Protein AF-A0A368K205-F1 (afdb_monomer_lite)

Radius of gyration: 28.03 Å; chains: 1; bounding box: 58×49×69 Å

Secondary structure (DSSP, 8-state):
------SSSSSHHHHHTTS-------------------S--TT----PPPHHHHHHHHHH-THHHHHHHHHHHHHHHTTS--

Sequence (82 aa):
MHMRNFVGILTLPLLVGLSACTATAWSEKFAVETVILPKECAGWQKIDLKQRTILALMRSDPRLVVDIDSHNLRGRNLGCWD

pLDDT: mean 75.12, std 18.16, range [39.5, 97.38]

Foldseek 3Di:
DDPDDDPPPVVVVVVVVPPPPPPPPPPPVPPPPPPVPPLDCVVQDQDDDDPVRCVVCCVVPNVVVVVSVVSNVVCVVSVVDD

Structure (mmCIF, N/CA/C/O backbone):
data_AF-A0A368K205-F1
#
_entry.id   AF-A0A368K205-F1
#
loop_
_atom_site.group_PDB
_atom_site.id
_atom_site.type_symbol
_atom_site.label_atom_id
_atom_site.label_alt_id
_atom_site.label_comp_id
_atom_site.label_asym_id
_atom_site.label_entity_id
_atom_site.label_seq_id
_atom_site.pdbx_PDB_ins_code
_atom_s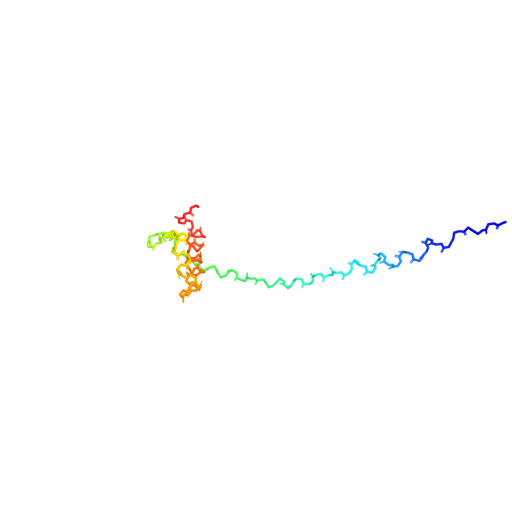ite.Cartn_x
_atom_site.Cartn_y
_atom_site.Cartn_z
_atom_site.occupancy
_atom_site.B_iso_or_equiv
_atom_site.auth_seq_id
_atom_site.auth_comp_id
_atom_site.auth_asym_id
_atom_site.auth_atom_id
_atom_site.pdbx_PDB_model_num
ATOM 1 N N . MET A 1 1 ? 41.062 -41.193 53.057 1.00 39.50 1 MET A N 1
ATOM 2 C CA . MET A 1 1 ? 41.697 -41.480 51.751 1.00 39.50 1 MET A CA 1
ATOM 3 C C . MET A 1 1 ? 40.688 -41.193 50.647 1.00 39.50 1 MET A C 1
ATOM 5 O O . MET A 1 1 ? 39.511 -41.451 50.834 1.00 39.50 1 MET A O 1
ATOM 9 N N . HIS A 1 2 ? 41.162 -40.555 49.582 1.00 47.75 2 HIS A N 1
ATOM 10 C CA . HIS A 1 2 ? 40.453 -39.896 48.480 1.00 47.75 2 HIS A CA 1
ATOM 11 C C . HIS A 1 2 ? 39.175 -40.553 47.911 1.00 47.75 2 HIS A C 1
ATOM 13 O O . HIS A 1 2 ? 39.257 -41.577 47.245 1.00 47.75 2 HIS A O 1
ATOM 19 N N . MET A 1 3 ? 38.039 -39.844 47.979 1.00 44.31 3 MET A N 1
ATOM 20 C CA . MET A 1 3 ? 37.016 -39.881 46.920 1.00 44.31 3 MET A CA 1
ATOM 21 C C . MET A 1 3 ? 37.318 -38.737 45.951 1.00 44.31 3 MET A C 1
ATOM 23 O O . MET A 1 3 ? 36.863 -37.609 46.120 1.00 44.31 3 MET A O 1
ATOM 27 N N . ARG A 1 4 ? 38.198 -39.014 44.987 1.00 58.34 4 ARG A N 1
ATOM 28 C CA . ARG A 1 4 ? 38.641 -38.067 43.964 1.00 58.34 4 ARG A CA 1
ATOM 29 C C . ARG A 1 4 ? 37.974 -38.444 42.640 1.00 58.34 4 ARG A C 1
ATOM 31 O O . ARG A 1 4 ? 38.228 -39.517 42.113 1.00 58.34 4 ARG A O 1
ATOM 38 N N . ASN A 1 5 ? 37.163 -37.517 42.135 1.00 57.81 5 ASN A N 1
ATOM 39 C CA . ASN A 1 5 ? 36.866 -37.282 40.719 1.00 57.81 5 ASN A CA 1
ATOM 40 C C . ASN A 1 5 ? 36.141 -38.396 39.937 1.00 57.81 5 ASN A C 1
ATOM 42 O O . ASN A 1 5 ? 36.753 -39.067 39.118 1.00 57.81 5 ASN A O 1
ATOM 46 N N . PHE A 1 6 ? 34.814 -38.496 40.070 1.00 52.31 6 PHE A N 1
ATOM 47 C CA . PHE A 1 6 ? 33.970 -39.197 39.078 1.00 52.31 6 PHE A CA 1
ATOM 48 C C . PHE A 1 6 ? 32.726 -38.409 38.634 1.00 52.31 6 PHE A C 1
ATOM 50 O O . PHE A 1 6 ? 31.881 -38.933 37.921 1.00 52.31 6 PHE A O 1
ATOM 57 N N . VAL A 1 7 ? 32.611 -37.128 39.003 1.00 55.56 7 VAL A N 1
ATOM 58 C CA . VAL A 1 7 ? 31.459 -36.290 38.609 1.00 55.56 7 VAL A CA 1
ATOM 59 C C . VAL A 1 7 ? 31.666 -35.622 37.238 1.00 55.56 7 VAL A C 1
ATOM 61 O O . VAL A 1 7 ? 30.704 -35.270 36.569 1.00 55.56 7 VAL A O 1
ATOM 64 N N . GLY A 1 8 ? 32.911 -35.501 36.761 1.00 53.34 8 GLY A N 1
ATOM 65 C CA . GLY A 1 8 ? 33.235 -34.781 35.518 1.00 53.34 8 GLY A CA 1
ATOM 66 C C . GLY A 1 8 ? 33.038 -35.550 34.204 1.00 53.34 8 GLY A C 1
ATOM 67 O O . GLY A 1 8 ? 33.199 -34.957 33.145 1.00 53.34 8 GLY A O 1
ATOM 68 N N . ILE A 1 9 ? 32.725 -36.852 34.238 1.00 56.81 9 ILE A N 1
ATOM 69 C CA . ILE A 1 9 ? 32.690 -37.703 33.027 1.00 56.81 9 ILE A CA 1
ATOM 70 C C . ILE A 1 9 ? 31.268 -37.836 32.448 1.00 56.81 9 ILE A C 1
ATOM 72 O O . ILE A 1 9 ? 31.103 -38.061 31.252 1.00 56.81 9 ILE A O 1
ATOM 76 N N . LEU A 1 10 ? 30.227 -37.629 33.259 1.00 55.38 10 LEU A N 1
ATOM 77 C CA . LEU A 1 10 ? 28.828 -37.801 32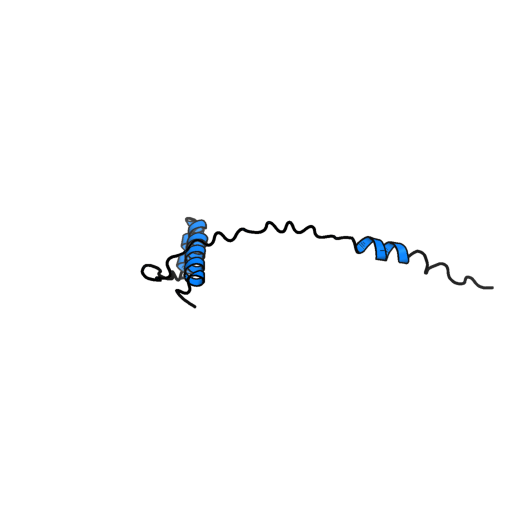.840 1.00 55.38 10 LEU A CA 1
ATOM 78 C C . LEU A 1 10 ? 28.208 -36.572 32.154 1.00 55.38 10 LEU A C 1
ATOM 80 O O . LEU A 1 10 ? 27.128 -36.680 31.584 1.00 55.38 10 LEU A O 1
ATOM 84 N N . THR A 1 11 ? 28.871 -35.414 32.169 1.00 57.34 11 THR A N 1
ATOM 85 C CA . THR A 1 11 ? 28.343 -34.171 31.574 1.00 57.34 11 THR A CA 1
ATOM 86 C C . THR A 1 11 ? 28.785 -33.943 30.128 1.00 57.34 11 THR A C 1
ATOM 88 O O . THR A 1 11 ? 28.171 -33.149 29.418 1.00 57.34 11 THR A O 1
ATOM 91 N N . LEU A 1 12 ? 29.807 -34.661 29.654 1.00 57.00 12 LEU A N 1
ATOM 92 C CA . LEU A 1 12 ? 30.338 -34.508 28.298 1.00 57.00 12 LEU A CA 1
ATOM 93 C C . LEU A 1 12 ? 29.418 -35.047 27.175 1.00 57.00 12 LEU A C 1
ATOM 95 O O . LEU A 1 12 ? 29.335 -34.386 26.142 1.00 57.00 12 LEU A O 1
ATOM 99 N N . PRO A 1 13 ? 28.669 -36.164 27.326 1.00 57.00 13 PRO A N 1
ATOM 100 C CA . PRO A 1 13 ? 27.811 -36.665 26.247 1.00 57.00 13 PRO A CA 1
ATOM 101 C C . PRO A 1 13 ? 26.559 -35.801 26.038 1.00 57.00 13 PRO A C 1
ATOM 103 O O . PRO A 1 13 ? 26.031 -35.736 24.931 1.00 57.00 13 PRO A O 1
ATOM 106 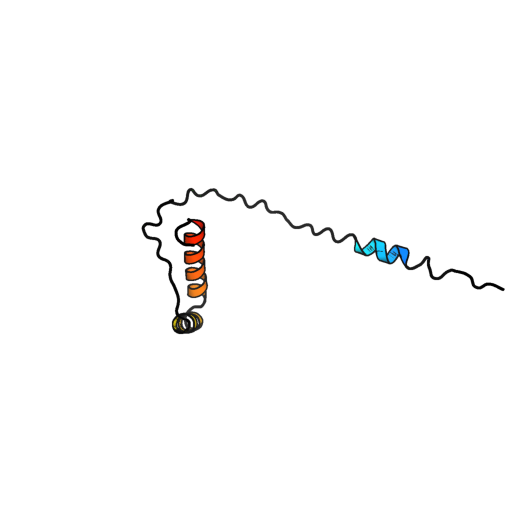N N . LEU A 1 14 ? 26.096 -35.111 27.089 1.00 57.16 14 LEU A N 1
ATOM 107 C CA . LEU A 1 14 ? 24.905 -34.258 27.028 1.00 57.16 14 LEU A CA 1
ATOM 108 C C . LEU A 1 14 ? 25.138 -32.971 26.224 1.00 57.16 14 LEU A C 1
ATOM 110 O O . LEU A 1 14 ? 24.209 -32.469 25.598 1.00 57.16 14 LEU A O 1
ATOM 114 N N . LEU A 1 15 ? 26.370 -32.455 26.202 1.00 57.91 15 LEU A N 1
ATOM 115 C CA . LEU A 1 15 ? 26.709 -31.240 25.453 1.00 57.91 15 LEU A CA 1
ATOM 116 C C . LEU A 1 15 ? 26.880 -31.497 23.948 1.00 57.91 15 LEU A C 1
ATOM 118 O O . LEU A 1 15 ? 26.632 -30.600 23.148 1.00 57.91 15 LEU A O 1
ATOM 122 N N . VAL A 1 16 ? 27.252 -32.717 23.545 1.00 59.34 16 VAL A N 1
ATOM 123 C CA . VAL A 1 16 ? 27.450 -33.065 22.125 1.00 59.34 16 VAL A CA 1
ATOM 124 C C . VAL A 1 16 ? 26.124 -33.405 21.428 1.00 59.34 16 VAL A C 1
ATOM 126 O O . VAL A 1 16 ? 26.002 -33.210 20.224 1.00 59.34 16 VAL A O 1
ATOM 129 N N . GLY A 1 17 ? 25.096 -33.840 22.165 1.00 57.53 17 GLY A N 1
ATOM 130 C CA . GLY A 1 17 ? 23.787 -34.192 21.594 1.00 57.53 17 GLY A CA 1
ATOM 131 C C . GLY A 1 17 ? 22.922 -33.008 21.135 1.00 57.53 17 GLY A C 1
ATOM 132 O O . GLY A 1 17 ? 21.979 -33.208 20.375 1.00 57.53 17 GLY A O 1
ATOM 133 N N . LEU A 1 18 ? 23.230 -31.778 21.562 1.00 57.19 18 LEU A N 1
ATOM 134 C CA . LEU A 1 18 ? 22.438 -30.581 21.232 1.00 57.19 18 LEU A CA 1
ATOM 135 C C . LEU A 1 18 ? 22.928 -29.835 19.977 1.00 57.19 18 LEU A C 1
ATOM 137 O O . LEU A 1 18 ? 22.284 -28.880 19.549 1.00 57.19 18 LEU A O 1
ATOM 141 N N . SER A 1 19 ? 24.038 -30.253 19.358 1.00 58.41 19 SER A N 1
ATOM 142 C CA . SER A 1 19 ? 24.607 -29.580 18.176 1.00 58.41 19 SER A CA 1
ATOM 143 C C . SER A 1 19 ? 24.035 -30.063 16.836 1.00 58.41 19 SER A C 1
ATOM 145 O O . SER A 1 19 ? 24.422 -29.553 15.787 1.00 58.41 19 SER A O 1
ATOM 147 N N . ALA A 1 20 ? 23.088 -31.008 16.846 1.00 57.19 20 ALA A N 1
ATOM 148 C CA . ALA A 1 20 ? 22.528 -31.611 15.636 1.00 57.19 20 ALA A CA 1
ATOM 149 C C . ALA A 1 20 ? 21.157 -31.044 15.210 1.00 57.19 20 ALA A C 1
ATOM 151 O O . ALA A 1 20 ? 20.428 -31.695 14.460 1.00 57.19 20 ALA A O 1
ATOM 152 N N . CYS A 1 21 ? 20.808 -29.816 15.613 1.00 62.09 21 CYS A N 1
ATOM 153 C CA . CYS A 1 21 ? 19.743 -29.050 14.955 1.00 62.09 21 CYS A CA 1
ATOM 154 C C . CYS A 1 21 ? 20.234 -28.583 13.579 1.00 62.09 21 CYS A C 1
ATOM 156 O O . CYS A 1 21 ? 20.537 -27.411 13.362 1.00 62.09 21 CYS A O 1
ATOM 158 N N . THR A 1 22 ? 20.332 -29.512 12.631 1.00 63.12 22 THR A N 1
ATOM 159 C CA . THR A 1 22 ? 20.424 -29.151 11.219 1.00 63.12 22 THR A CA 1
ATOM 160 C C . THR A 1 22 ? 19.043 -28.650 10.813 1.00 63.12 22 THR A C 1
ATOM 162 O O . THR A 1 22 ? 18.139 -29.418 10.493 1.00 63.12 22 THR A O 1
ATOM 165 N N . ALA A 1 23 ? 18.843 -27.334 10.909 1.00 58.78 23 ALA A N 1
ATOM 166 C CA . ALA A 1 23 ? 17.722 -26.677 10.266 1.00 58.78 23 ALA A CA 1
ATOM 167 C C . ALA A 1 23 ? 17.877 -26.929 8.764 1.00 58.78 23 ALA A C 1
ATOM 169 O O . ALA A 1 23 ? 18.603 -26.223 8.066 1.00 58.78 23 ALA A O 1
ATOM 170 N N . THR A 1 24 ? 17.229 -27.981 8.271 1.00 62.03 24 THR A N 1
ATOM 171 C CA . THR A 1 24 ? 16.980 -28.175 6.849 1.00 62.03 24 THR A CA 1
ATOM 172 C C . THR A 1 24 ? 15.954 -27.124 6.448 1.00 62.03 24 THR A C 1
ATOM 174 O O . THR A 1 24 ? 14.770 -27.390 6.274 1.00 62.03 24 THR A O 1
ATOM 177 N N . ALA A 1 25 ? 16.404 -25.870 6.383 1.00 63.50 25 ALA A N 1
ATOM 178 C CA . ALA A 1 25 ? 15.661 -24.821 5.726 1.00 63.50 25 ALA A CA 1
ATOM 179 C C . ALA A 1 25 ? 15.588 -25.237 4.259 1.00 63.50 25 ALA A C 1
ATOM 181 O O . ALA A 1 25 ? 16.597 -25.246 3.553 1.00 63.50 25 ALA A O 1
ATOM 182 N N . TRP A 1 26 ? 14.401 -25.662 3.834 1.00 61.22 26 TRP A N 1
ATOM 183 C CA . TRP A 1 26 ? 14.065 -25.837 2.434 1.00 61.22 26 TRP A CA 1
ATOM 184 C C . TRP A 1 26 ? 14.319 -24.493 1.755 1.00 61.22 26 TRP A C 1
ATOM 186 O O . TRP A 1 26 ? 13.482 -23.597 1.803 1.00 61.22 26 TRP A O 1
ATOM 196 N N . SER A 1 27 ? 15.504 -24.310 1.170 1.00 61.03 27 SER A N 1
ATOM 197 C CA . SER A 1 27 ? 15.722 -23.213 0.242 1.00 61.03 27 SER A CA 1
ATOM 198 C C . SER A 1 27 ? 15.040 -23.628 -1.056 1.00 61.03 27 SER A C 1
ATOM 200 O O . SER A 1 27 ? 15.686 -24.099 -1.998 1.00 61.03 27 SER A O 1
ATOM 202 N N . GLU A 1 28 ? 13.714 -23.509 -1.100 1.00 62.03 28 GLU A N 1
ATOM 203 C CA . GLU A 1 28 ? 13.065 -23.339 -2.388 1.00 62.03 28 GLU A CA 1
ATOM 204 C C . GLU A 1 28 ? 13.725 -22.116 -3.012 1.00 62.03 28 GLU A C 1
ATOM 206 O O . GLU A 1 28 ? 13.644 -20.992 -2.512 1.00 62.03 28 GLU A O 1
ATOM 211 N N . LYS A 1 29 ? 14.508 -22.370 -4.061 1.00 56.12 29 LYS A N 1
ATOM 212 C CA . LYS A 1 29 ? 15.031 -21.315 -4.908 1.00 56.12 29 LYS A CA 1
ATOM 213 C C . LYS A 1 29 ? 13.801 -20.694 -5.542 1.00 56.12 29 LYS A C 1
ATOM 215 O O . LYS A 1 29 ? 13.296 -21.227 -6.524 1.00 56.12 29 LYS A O 1
ATOM 220 N N . PHE A 1 30 ? 13.298 -19.615 -4.951 1.00 58.25 30 PHE A N 1
ATOM 221 C CA . PHE A 1 30 ? 12.329 -18.763 -5.612 1.00 58.25 30 PHE A CA 1
ATOM 222 C C . PHE A 1 30 ? 12.977 -18.361 -6.932 1.00 58.25 30 PHE A C 1
ATOM 224 O O . PHE A 1 30 ? 13.932 -17.581 -6.961 1.00 58.25 30 PHE A O 1
ATOM 231 N N . ALA A 1 31 ? 12.522 -18.973 -8.024 1.00 55.03 31 ALA A N 1
ATOM 232 C CA . ALA A 1 31 ? 12.740 -18.427 -9.340 1.00 55.03 31 ALA A CA 1
ATOM 233 C C . ALA A 1 31 ? 12.038 -17.076 -9.288 1.00 55.03 31 ALA A C 1
ATOM 235 O O . ALA A 1 31 ? 10.812 -17.003 -9.325 1.00 55.03 31 ALA A O 1
ATOM 236 N N . VAL A 1 32 ? 12.818 -16.020 -9.061 1.00 56.81 32 VAL A N 1
ATOM 237 C CA . VAL A 1 32 ? 12.351 -14.656 -9.242 1.00 56.81 32 VAL A CA 1
ATOM 238 C C . VAL A 1 32 ? 12.027 -14.588 -10.719 1.00 56.81 32 VAL A C 1
ATOM 240 O O . VAL A 1 32 ? 12.918 -14.436 -11.551 1.00 56.81 32 VAL A O 1
ATOM 243 N N . GLU A 1 33 ? 10.763 -14.833 -11.047 1.00 55.19 33 GLU A N 1
ATOM 244 C CA . GLU A 1 33 ? 10.235 -14.559 -12.363 1.00 55.19 33 GLU A CA 1
ATOM 245 C C . GLU A 1 33 ? 10.527 -13.082 -12.589 1.00 55.19 33 GLU A C 1
ATOM 247 O O . GLU A 1 33 ? 9.959 -12.205 -11.932 1.00 55.19 33 GLU A O 1
ATOM 252 N N . THR A 1 34 ? 11.517 -12.801 -13.433 1.00 56.59 34 THR A N 1
ATOM 253 C CA . THR A 1 34 ? 11.872 -11.442 -13.817 1.00 56.59 34 THR A CA 1
ATOM 254 C C . THR A 1 34 ? 10.792 -10.969 -14.772 1.00 56.59 34 THR A C 1
ATOM 256 O O . THR A 1 34 ? 11.001 -10.869 -15.981 1.00 56.59 34 THR A O 1
ATOM 259 N N . VAL A 1 35 ? 9.601 -10.739 -14.227 1.00 59.56 35 VAL A N 1
ATOM 260 C CA . VAL A 1 35 ? 8.553 -10.005 -14.910 1.00 59.56 35 VAL A CA 1
ATOM 261 C C . VAL A 1 35 ? 9.159 -8.641 -15.191 1.00 59.56 35 VAL A C 1
ATOM 263 O O . VAL A 1 35 ? 9.588 -7.937 -14.275 1.00 59.56 35 VAL A O 1
ATOM 266 N N . ILE A 1 36 ? 9.256 -8.289 -16.470 1.00 60.03 36 ILE A N 1
ATOM 267 C CA . ILE A 1 36 ? 9.660 -6.952 -16.890 1.00 60.03 36 ILE A CA 1
ATOM 268 C C . ILE A 1 36 ? 8.493 -6.044 -16.516 1.00 60.03 36 ILE A C 1
ATOM 270 O O . ILE A 1 36 ? 7.579 -5.821 -17.307 1.00 60.03 36 ILE A O 1
ATOM 274 N N . LEU A 1 37 ? 8.459 -5.609 -15.259 1.00 58.94 37 LEU A N 1
ATOM 275 C CA . LEU A 1 37 ? 7.434 -4.690 -14.810 1.00 58.94 37 LEU A CA 1
ATOM 276 C C . LEU A 1 37 ? 7.661 -3.345 -15.516 1.00 58.94 37 LEU A C 1
ATOM 278 O O . LEU A 1 37 ? 8.814 -2.923 -15.677 1.00 58.94 37 LEU A O 1
ATOM 282 N N . PRO A 1 38 ? 6.590 -2.678 -15.974 1.00 59.97 38 PRO A N 1
ATOM 283 C CA . PRO A 1 38 ? 6.712 -1.386 -16.627 1.00 59.97 38 PRO A CA 1
ATOM 284 C C . PRO A 1 38 ? 7.409 -0.410 -15.675 1.00 59.97 38 PRO A C 1
ATOM 286 O O . PRO A 1 38 ? 6.989 -0.228 -14.537 1.00 59.97 38 PRO A O 1
ATOM 289 N N . LYS A 1 39 ? 8.495 0.207 -16.151 1.00 63.75 39 LYS A N 1
ATOM 290 C CA . LYS A 1 39 ? 9.281 1.201 -15.398 1.00 63.75 39 LYS A CA 1
ATOM 291 C C . LYS A 1 39 ? 8.597 2.565 -15.311 1.00 63.75 39 LYS A C 1
ATOM 293 O O . LYS A 1 39 ? 9.169 3.513 -14.785 1.00 63.75 39 LYS A O 1
ATOM 298 N N . GLU A 1 40 ? 7.404 2.684 -15.878 1.00 71.44 40 GLU A N 1
ATOM 299 C CA . GLU A 1 40 ? 6.636 3.910 -15.835 1.00 71.44 40 GLU A CA 1
ATOM 300 C C . GLU A 1 40 ? 5.693 3.871 -14.642 1.00 71.44 40 GLU A C 1
ATOM 302 O O . GLU A 1 40 ? 4.768 3.066 -14.565 1.00 71.44 40 GLU A O 1
ATOM 307 N N . CYS A 1 41 ? 5.906 4.803 -13.723 1.00 76.44 41 CYS A N 1
ATOM 308 C CA . CYS A 1 41 ? 5.003 5.055 -12.607 1.00 76.44 41 CYS A CA 1
ATOM 309 C C . CYS A 1 41 ? 3.724 5.788 -13.036 1.00 76.44 41 CYS A C 1
ATOM 311 O O . CYS A 1 41 ? 2.895 6.144 -12.201 1.00 76.44 41 CYS A O 1
ATOM 313 N N . ALA A 1 42 ? 3.540 6.009 -14.341 1.00 71.62 42 ALA A N 1
ATOM 314 C CA . ALA A 1 42 ? 2.312 6.537 -14.904 1.00 71.62 42 ALA A CA 1
ATOM 315 C C . ALA A 1 42 ? 1.145 5.586 -14.578 1.00 71.62 42 ALA A C 1
ATOM 317 O O . ALA A 1 42 ? 1.142 4.422 -14.967 1.00 71.62 42 ALA A O 1
ATOM 318 N N . GLY A 1 43 ? 0.165 6.079 -13.815 1.00 76.75 43 GLY A N 1
ATOM 319 C CA . GLY A 1 43 ? -0.979 5.292 -13.336 1.00 76.75 43 GLY A CA 1
ATOM 320 C C . GLY A 1 43 ? -0.787 4.638 -11.962 1.00 76.75 43 GLY A C 1
ATOM 321 O O . GLY A 1 43 ? -1.763 4.165 -11.382 1.00 76.75 43 GLY A O 1
ATOM 322 N N . TRP A 1 44 ? 0.423 4.665 -11.397 1.00 85.44 44 TRP A N 1
ATOM 323 C CA . TRP A 1 44 ? 0.665 4.255 -10.015 1.00 85.44 44 TRP A CA 1
ATOM 324 C C . TRP A 1 44 ? 0.448 5.438 -9.078 1.00 85.44 44 TRP A C 1
ATOM 326 O O . TRP A 1 44 ? 1.174 6.427 -9.120 1.00 85.44 44 TRP A O 1
ATOM 336 N N . GLN A 1 45 ? -0.539 5.320 -8.197 1.00 88.38 45 GLN A N 1
ATOM 337 C CA . GLN A 1 45 ? -0.770 6.286 -7.132 1.00 88.38 45 GLN A CA 1
ATOM 338 C C . GLN A 1 45 ? -0.678 5.583 -5.781 1.00 88.38 45 GLN A C 1
ATOM 340 O O . GLN A 1 45 ? -1.308 4.542 -5.574 1.00 88.38 45 GLN A O 1
ATOM 345 N N . LYS A 1 46 ? 0.099 6.171 -4.866 1.00 92.00 46 LYS A N 1
ATOM 346 C CA . LYS A 1 46 ? 0.165 5.734 -3.473 1.00 92.00 46 LYS A CA 1
ATOM 347 C C . LYS A 1 46 ? -1.164 6.026 -2.779 1.00 92.00 46 LYS A C 1
ATOM 349 O O . LYS A 1 46 ? -1.696 7.135 -2.880 1.00 92.00 46 LYS A O 1
ATOM 354 N N . ILE A 1 47 ? -1.687 5.035 -2.066 1.00 94.50 47 ILE A N 1
ATOM 355 C CA . ILE A 1 47 ? -2.960 5.132 -1.351 1.00 94.50 47 ILE A CA 1
ATOM 356 C C . ILE A 1 47 ? -2.671 5.227 0.147 1.00 94.50 47 ILE A C 1
ATOM 358 O O . ILE A 1 47 ? -2.401 4.220 0.801 1.00 94.50 47 ILE A O 1
ATOM 362 N N . ASP A 1 48 ? -2.754 6.436 0.699 1.00 94.31 48 ASP A N 1
ATOM 363 C CA . ASP A 1 48 ? -2.602 6.661 2.137 1.00 94.31 48 ASP A CA 1
ATOM 364 C C . ASP A 1 48 ? -3.960 6.561 2.848 1.00 94.31 48 ASP A C 1
ATOM 366 O O . ASP A 1 48 ? -4.876 7.363 2.636 1.00 94.31 48 ASP A O 1
ATOM 370 N N . LEU A 1 49 ? -4.097 5.570 3.729 1.00 95.31 49 LEU A N 1
ATOM 371 C CA . LEU A 1 49 ? -5.319 5.353 4.497 1.00 95.31 49 LEU A CA 1
ATOM 372 C C . LEU A 1 49 ? -5.272 6.093 5.837 1.00 95.31 49 LEU A C 1
ATOM 374 O O . LEU A 1 49 ? -4.407 5.860 6.679 1.00 95.31 49 LEU A O 1
ATOM 378 N N . LYS A 1 50 ? -6.275 6.941 6.093 1.00 96.94 50 LYS A N 1
ATOM 379 C CA . LYS A 1 50 ? -6.498 7.511 7.432 1.00 96.94 50 LYS A CA 1
ATOM 380 C C . LYS A 1 50 ? -6.920 6.404 8.403 1.00 96.94 50 LYS A C 1
ATOM 382 O O . LYS A 1 50 ? -7.692 5.523 8.030 1.00 96.94 50 LYS A O 1
ATOM 387 N N . GLN A 1 51 ? -6.538 6.505 9.679 1.00 96.12 51 GLN A N 1
ATOM 388 C CA . GLN A 1 51 ? -6.905 5.518 10.715 1.00 96.12 51 GLN A CA 1
ATOM 389 C C . GLN A 1 51 ? -8.411 5.222 10.781 1.00 96.12 51 GLN A C 1
ATOM 391 O O . GLN A 1 51 ? -8.812 4.068 10.920 1.00 96.12 51 GLN A O 1
ATOM 396 N N . ARG A 1 52 ? -9.262 6.249 10.636 1.00 96.75 52 ARG A N 1
ATOM 397 C CA . ARG A 1 52 ? -10.722 6.065 10.587 1.00 96.75 52 ARG A CA 1
ATOM 398 C C . ARG A 1 52 ? -11.139 5.143 9.436 1.00 96.75 52 ARG A C 1
ATOM 400 O O . ARG A 1 52 ? -12.010 4.303 9.625 1.00 96.75 52 ARG A O 1
ATOM 407 N N . TH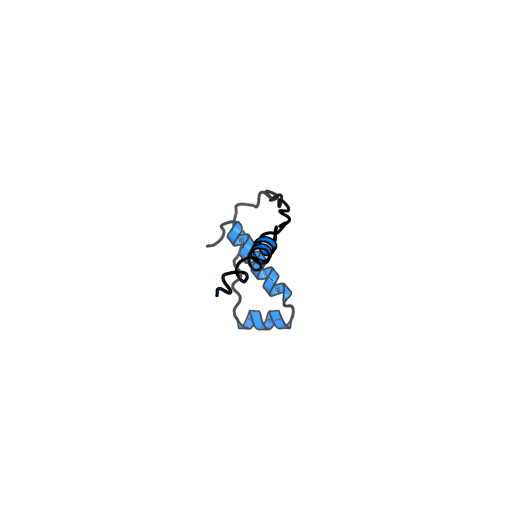R A 1 53 ? -10.519 5.299 8.270 1.00 96.69 53 THR A N 1
ATOM 408 C CA . THR A 1 53 ? -10.788 4.482 7.083 1.00 96.69 53 THR A CA 1
ATOM 409 C C . THR A 1 53 ? -10.288 3.057 7.278 1.00 96.69 53 THR A C 1
ATOM 411 O O . THR A 1 53 ? -11.026 2.131 6.971 1.00 96.69 53 THR A O 1
ATOM 414 N N . ILE A 1 54 ? -9.106 2.867 7.875 1.00 97.12 54 ILE A N 1
ATOM 415 C CA . ILE A 1 54 ? -8.595 1.532 8.231 1.00 97.12 54 ILE A CA 1
ATOM 416 C C . ILE A 1 54 ? -9.601 0.809 9.136 1.00 97.12 54 ILE A C 1
ATOM 418 O O . ILE A 1 54 ? -9.998 -0.311 8.844 1.00 97.12 54 ILE A O 1
ATOM 422 N N . LEU A 1 55 ? -10.090 1.466 10.193 1.00 97.38 55 LEU A N 1
ATOM 423 C CA . LEU A 1 55 ? -11.083 0.883 11.105 1.00 97.38 55 LEU A CA 1
ATOM 424 C C . LEU A 1 55 ? -12.433 0.588 10.438 1.00 97.38 55 LEU A C 1
ATOM 426 O O . LEU A 1 55 ? -13.146 -0.310 10.882 1.00 97.38 55 LEU A O 1
ATOM 430 N N . ALA A 1 56 ? -12.824 1.365 9.428 1.00 97.19 56 ALA A N 1
ATOM 431 C CA . ALA A 1 56 ? -14.032 1.098 8.654 1.00 97.19 56 ALA A CA 1
ATOM 432 C C . ALA A 1 56 ? -13.838 -0.122 7.742 1.00 97.19 56 ALA A C 1
ATOM 434 O O . ALA A 1 56 ? -14.652 -1.040 7.787 1.00 97.19 56 ALA A O 1
ATOM 435 N N . LEU A 1 57 ? -12.724 -0.169 7.004 1.00 96.94 57 LEU A N 1
ATOM 436 C CA . LEU A 1 57 ? -12.373 -1.275 6.111 1.00 96.94 57 LEU A CA 1
ATOM 437 C C . LEU A 1 57 ? -12.210 -2.586 6.876 1.00 96.94 57 LEU A C 1
ATOM 439 O O . LEU A 1 57 ? -12.795 -3.584 6.492 1.00 96.94 57 LEU A O 1
ATOM 443 N N . MET A 1 58 ? -11.530 -2.577 8.023 1.00 96.25 58 MET A N 1
ATOM 444 C CA . MET A 1 58 ? -11.380 -3.768 8.869 1.00 96.25 58 MET A CA 1
ATOM 445 C C . MET A 1 58 ? -12.718 -4.350 9.346 1.00 96.25 58 MET A C 1
ATOM 447 O O . MET A 1 58 ? -12.796 -5.547 9.609 1.00 96.25 58 MET A O 1
ATOM 451 N N . ARG A 1 59 ? -13.767 -3.523 9.477 1.00 96.56 59 ARG A N 1
ATOM 452 C CA . ARG A 1 59 ? -15.114 -3.988 9.845 1.00 96.56 59 ARG A CA 1
ATOM 453 C C . ARG A 1 59 ? -15.907 -4.516 8.654 1.00 96.56 59 ARG A C 1
ATOM 455 O O . ARG A 1 59 ? -16.719 -5.412 8.851 1.00 96.56 59 ARG A O 1
ATOM 462 N N . SER A 1 60 ? -15.726 -3.940 7.465 1.00 97.06 60 SER A N 1
ATOM 463 C CA . SER A 1 60 ? -16.457 -4.354 6.263 1.00 97.06 60 SER A CA 1
ATOM 464 C C . SER A 1 60 ? -15.785 -5.525 5.550 1.00 97.06 60 SER A C 1
ATOM 466 O O . SER A 1 60 ? -16.435 -6.526 5.275 1.00 97.06 60 SER A O 1
ATOM 468 N N . ASP A 1 61 ? -14.492 -5.390 5.257 1.00 96.81 61 ASP A N 1
ATOM 469 C CA . ASP A 1 61 ? -13.649 -6.406 4.639 1.00 96.81 61 ASP A CA 1
ATOM 470 C C . ASP A 1 61 ? -12.160 -6.115 4.940 1.00 96.81 61 ASP A C 1
ATOM 472 O O . ASP A 1 61 ? -11.564 -5.210 4.341 1.00 96.81 61 ASP A O 1
ATOM 476 N N . PRO A 1 62 ? -11.527 -6.874 5.853 1.00 94.94 62 PRO A N 1
ATOM 477 C CA . PRO A 1 62 ? -10.129 -6.665 6.219 1.00 94.94 62 PRO A CA 1
ATOM 478 C C . PRO A 1 62 ? -9.151 -6.971 5.076 1.00 94.94 62 PRO A C 1
ATOM 480 O O . PRO A 1 62 ? -8.016 -6.492 5.117 1.00 94.94 62 PRO A O 1
ATOM 483 N N . ARG A 1 63 ? -9.562 -7.724 4.044 1.00 97.25 63 ARG A N 1
ATOM 484 C CA . ARG A 1 63 ? -8.696 -8.037 2.895 1.00 97.25 63 ARG A CA 1
ATOM 485 C C . ARG A 1 63 ? -8.321 -6.789 2.110 1.00 97.25 63 ARG A C 1
ATOM 487 O O . ARG A 1 63 ? -7.181 -6.670 1.681 1.00 97.25 63 ARG A O 1
ATOM 494 N N . LEU A 1 64 ? -9.222 -5.810 2.039 1.00 96.50 64 LEU A N 1
ATOM 495 C CA . LEU A 1 64 ? -8.977 -4.552 1.335 1.00 96.50 64 LEU A CA 1
ATOM 496 C C . LEU A 1 64 ? -7.784 -3.781 1.906 1.00 96.50 64 LEU A C 1
ATOM 498 O O . LEU A 1 64 ? -7.065 -3.123 1.162 1.00 96.50 64 LEU A O 1
ATOM 502 N N . VAL A 1 65 ? -7.545 -3.865 3.219 1.00 96.81 65 VAL A N 1
ATOM 503 C CA . VAL A 1 65 ? -6.377 -3.221 3.837 1.00 96.81 65 VAL A CA 1
ATOM 504 C C . VAL A 1 65 ? -5.085 -3.882 3.354 1.00 96.81 65 VAL A C 1
ATOM 506 O O . VAL A 1 65 ? -4.136 -3.182 3.011 1.00 96.81 65 VAL A O 1
ATOM 509 N N . VAL A 1 66 ? -5.072 -5.215 3.283 1.00 96.38 66 VAL A N 1
ATOM 510 C CA . VAL A 1 66 ? -3.928 -5.999 2.795 1.00 96.38 66 VAL A CA 1
ATOM 511 C C . VAL A 1 66 ? -3.685 -5.742 1.310 1.00 96.38 66 VAL A C 1
ATOM 513 O O . VAL A 1 66 ? -2.545 -5.529 0.906 1.00 96.38 66 VAL A O 1
ATOM 516 N N . ASP A 1 67 ? -4.742 -5.697 0.501 1.00 96.69 67 ASP A N 1
ATOM 517 C CA . ASP A 1 67 ? -4.633 -5.446 -0.936 1.00 96.69 67 ASP A CA 1
ATOM 518 C C . ASP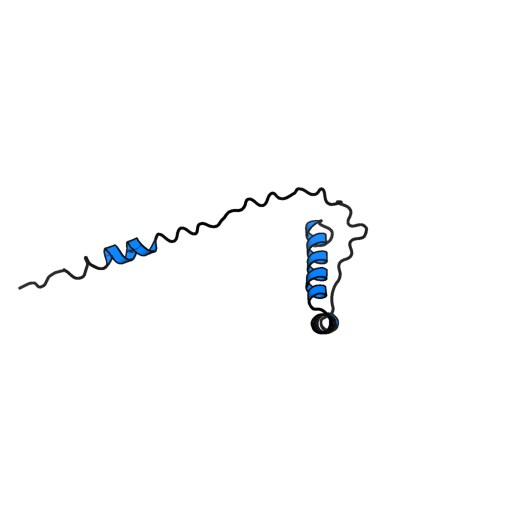 A 1 67 ? -4.074 -4.045 -1.215 1.00 96.69 67 ASP A C 1
ATOM 520 O O . ASP A 1 67 ? -3.171 -3.893 -2.042 1.00 96.69 67 ASP A O 1
ATOM 524 N N . ILE A 1 68 ? -4.537 -3.032 -0.475 1.00 96.00 68 ILE A N 1
ATOM 525 C CA . ILE A 1 68 ? -4.025 -1.658 -0.572 1.00 96.00 68 ILE A CA 1
ATOM 526 C C . ILE A 1 68 ? -2.551 -1.591 -0.157 1.00 96.00 68 ILE A C 1
ATOM 528 O O . ILE A 1 68 ? -1.755 -0.932 -0.830 1.00 96.00 68 ILE A O 1
ATOM 532 N N . ASP A 1 69 ? -2.161 -2.290 0.909 1.00 94.94 69 ASP A N 1
ATOM 533 C CA . ASP A 1 69 ? -0.759 -2.349 1.326 1.00 94.94 69 ASP A CA 1
ATOM 534 C C . ASP A 1 69 ? 0.111 -3.060 0.276 1.00 94.94 69 ASP A C 1
ATOM 536 O O . ASP A 1 69 ? 1.175 -2.567 -0.095 1.00 94.94 69 ASP A O 1
ATOM 540 N N . SER A 1 70 ? -0.383 -4.153 -0.314 1.00 94.81 70 SER A N 1
ATOM 541 C CA . SER A 1 70 ? 0.306 -4.876 -1.389 1.00 94.81 70 SER A CA 1
ATOM 542 C C . SER A 1 70 ? 0.495 -4.024 -2.652 1.00 94.81 70 SER A C 1
ATOM 544 O O . SER A 1 70 ? 1.558 -4.069 -3.280 1.00 94.81 70 SER A O 1
ATOM 546 N N . HIS A 1 71 ? -0.501 -3.201 -2.998 1.00 93.06 71 HIS A N 1
ATOM 547 C CA . HIS A 1 71 ? -0.424 -2.223 -4.084 1.00 93.06 71 HIS A CA 1
ATOM 548 C C . HIS A 1 71 ? 0.655 -1.177 -3.791 1.00 93.06 71 HIS A C 1
ATOM 550 O O . HIS A 1 71 ? 1.521 -0.916 -4.632 1.00 93.06 71 HIS A O 1
ATOM 556 N N . ASN A 1 72 ? 0.669 -0.647 -2.566 1.00 93.56 72 ASN A N 1
ATOM 557 C CA . ASN A 1 72 ? 1.666 0.325 -2.126 1.00 93.56 72 ASN A CA 1
ATOM 558 C C . ASN A 1 72 ? 3.097 -0.261 -2.097 1.00 93.56 72 ASN A C 1
ATOM 560 O O . ASN A 1 72 ? 4.067 0.415 -2.455 1.00 93.56 72 ASN A O 1
ATOM 564 N N . LEU A 1 73 ? 3.252 -1.527 -1.707 1.00 92.25 73 LEU A N 1
ATOM 565 C CA . LEU A 1 73 ? 4.538 -2.227 -1.734 1.00 92.25 73 LEU A CA 1
ATOM 566 C C . LEU A 1 73 ? 5.014 -2.473 -3.165 1.00 92.25 73 LEU A C 1
ATOM 568 O O . LEU A 1 73 ? 6.191 -2.278 -3.468 1.00 92.25 73 LEU A O 1
ATOM 572 N N . ARG A 1 74 ? 4.107 -2.856 -4.069 1.00 90.06 74 ARG A N 1
ATOM 573 C CA . ARG A 1 74 ? 4.449 -3.087 -5.474 1.00 90.06 74 ARG A CA 1
ATOM 574 C C . ARG A 1 74 ? 4.949 -1.810 -6.142 1.00 90.06 74 ARG A C 1
ATOM 576 O O . ARG A 1 74 ? 5.988 -1.860 -6.790 1.00 90.06 74 ARG A O 1
ATOM 583 N N . GLY A 1 75 ? 4.282 -0.675 -5.944 1.00 90.31 75 GLY A N 1
ATOM 584 C CA . GLY A 1 75 ? 4.770 0.581 -6.516 1.00 90.31 75 GLY A CA 1
ATOM 585 C C . GLY A 1 75 ? 6.086 1.071 -5.895 1.00 90.31 75 GLY A C 1
ATOM 586 O O . GLY A 1 75 ? 6.923 1.604 -6.622 1.00 90.31 75 GLY A O 1
ATOM 587 N N . ARG A 1 76 ? 6.357 0.787 -4.609 1.00 89.50 76 ARG A N 1
ATOM 588 C CA . ARG A 1 76 ? 7.693 1.011 -4.019 1.00 89.50 76 ARG A CA 1
ATOM 589 C C . ARG A 1 76 ? 8.754 0.134 -4.690 1.00 89.50 76 ARG A C 1
ATOM 591 O O . ARG A 1 76 ? 9.813 0.631 -5.053 1.00 89.50 76 ARG A O 1
ATOM 598 N N . ASN A 1 77 ? 8.467 -1.151 -4.908 1.00 87.75 77 ASN A N 1
ATOM 599 C CA . ASN A 1 77 ? 9.396 -2.074 -5.576 1.00 87.75 77 ASN A CA 1
ATOM 600 C C . ASN A 1 77 ? 9.688 -1.676 -7.034 1.00 87.75 77 ASN A C 1
ATOM 602 O O . ASN A 1 77 ? 10.718 -2.064 -7.579 1.00 87.75 77 ASN A O 1
ATOM 606 N N . LEU A 1 78 ? 8.797 -0.895 -7.653 1.00 86.25 78 LEU A N 1
ATOM 607 C CA . LEU A 1 78 ? 8.982 -0.306 -8.981 1.00 86.25 78 LEU A CA 1
ATOM 608 C C . LEU A 1 78 ? 9.732 1.032 -8.969 1.00 86.25 78 LEU A C 1
ATOM 610 O O . LEU A 1 78 ? 10.042 1.553 -10.037 1.00 86.25 78 LEU A O 1
ATOM 614 N N . GLY A 1 79 ? 10.050 1.574 -7.790 1.00 87.25 79 GLY A N 1
ATOM 615 C CA . GLY A 1 79 ? 10.730 2.861 -7.642 1.00 87.25 79 GLY A CA 1
ATOM 616 C C . GLY A 1 79 ? 9.817 4.070 -7.852 1.00 87.25 79 GLY A C 1
ATOM 617 O O . GLY A 1 79 ? 10.305 5.147 -8.181 1.00 87.25 79 GLY A O 1
ATOM 618 N N . CYS A 1 80 ? 8.500 3.910 -7.689 1.00 86.88 80 CYS A N 1
ATOM 619 C CA . CYS A 1 80 ? 7.539 4.998 -7.896 1.00 86.88 80 CYS A CA 1
ATOM 620 C C . CYS A 1 80 ? 7.423 5.967 -6.726 1.00 86.88 80 CYS A C 1
ATOM 622 O O . CYS A 1 80 ? 6.945 7.088 -6.898 1.00 86.88 80 CYS A O 1
ATOM 624 N N . TRP A 1 81 ? 7.838 5.536 -5.541 1.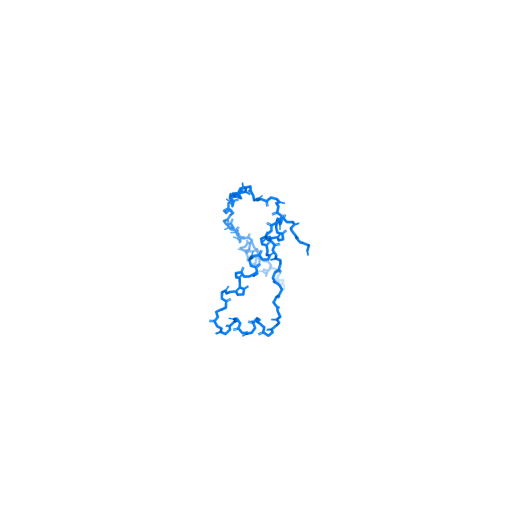00 86.75 81 TRP A N 1
ATOM 625 C CA . TRP A 1 81 ? 7.933 6.364 -4.349 1.00 86.75 81 TRP A CA 1
ATOM 626 C C . TRP A 1 81 ? 8.937 5.757 -3.377 1.00 86.75 81 TRP A C 1
ATOM 628 O O . TRP A 1 81 ? 9.125 4.537 -3.347 1.00 86.75 81 TRP A O 1
ATOM 638 N N . ASP A 1 82 ? 9.513 6.632 -2.559 1.00 73.06 82 ASP A N 1
ATOM 639 C CA . ASP A 1 82 ? 10.459 6.293 -1.500 1.00 73.06 82 ASP A CA 1
ATOM 640 C C . ASP A 1 82 ? 9.736 5.958 -0.183 1.00 73.06 82 ASP A C 1
ATOM 642 O O . ASP A 1 82 ? 8.862 6.730 0.281 1.00 73.06 82 ASP A O 1
#

Organism: NCBI:txid1899321